Protein AF-A0A1I6ED71-F1 (afdb_monomer)

Foldseek 3Di:
DDDDPPPPPPDDDDDVPVVWDEDAPDKTKDWPDDDPVDTDMDIDYDDDDD

Organism: NCBI:txid1121426

Radius of gyration: 18.18 Å; Cα contacts (8 Å, |Δi|>4): 49; chains: 1; bounding box: 41×32×47 Å

InterPro domains:
  IPR014710 RmlC-like jelly roll fold [G3DSA:2.60.120.10] (4-49)

Mean predicted aligned error: 8.32 Å

Sequence (50 aa):
MAENNVSTLTARVIELNGFIDYQEGSVVSKTLVDKKVGTVTLFAFAGARD

Nearest PDB structures (foldseek):
  5z38-assembly2_L  TM=6.059E-01  e=9.899E+0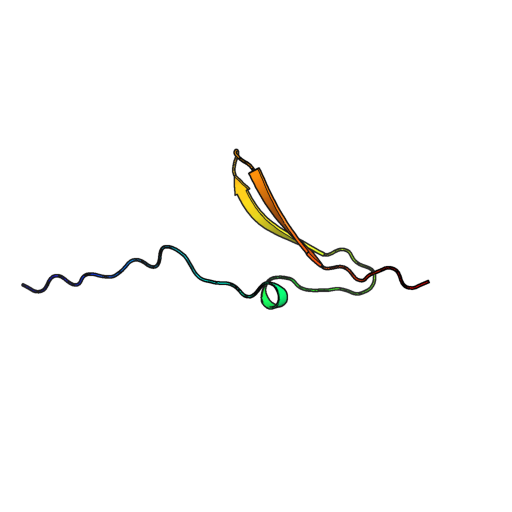0  Escherichia coli O127:H6 str. E2348/69
  2jpp-assembly1_B  TM=3.950E-01  e=5.212E+00  Pseudomonas fluorescens

Structure (mmCIF, N/CA/C/O backbone):
data_AF-A0A1I6ED71-F1
#
_entry.id   AF-A0A1I6ED71-F1
#
loop_
_atom_site.group_PDB
_atom_site.id
_atom_site.type_symbol
_atom_site.label_atom_id
_atom_site.label_alt_id
_atom_site.label_comp_id
_atom_site.label_asym_id
_atom_site.label_entity_id
_atom_site.label_seq_id
_atom_site.pdbx_PDB_ins_code
_atom_site.Cartn_x
_atom_site.Cartn_y
_atom_site.Cartn_z
_atom_site.occupancy
_atom_site.B_iso_or_equiv
_atom_site.auth_seq_id
_atom_site.auth_comp_id
_atom_site.auth_asym_id
_atom_site.auth_atom_id
_atom_site.pdbx_PDB_model_num
ATOM 1 N N . MET A 1 1 ? 19.970 -23.136 -37.397 1.00 48.72 1 MET A N 1
ATOM 2 C CA . MET A 1 1 ? 20.193 -22.598 -36.040 1.00 48.72 1 MET A CA 1
ATOM 3 C C . MET A 1 1 ? 19.164 -21.498 -35.855 1.00 48.72 1 MET A C 1
ATOM 5 O O . MET A 1 1 ? 19.177 -20.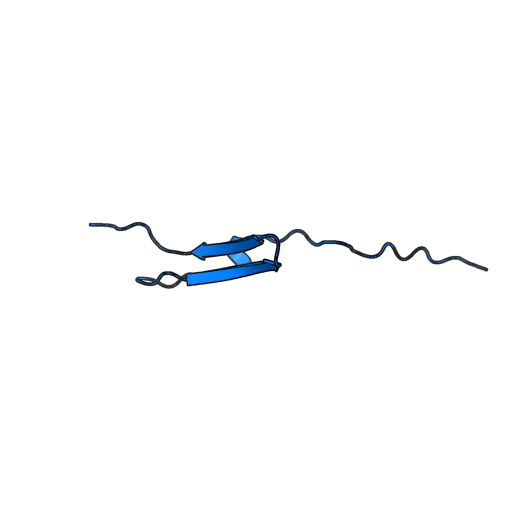573 -36.652 1.00 48.72 1 MET A O 1
ATOM 9 N N . ALA A 1 2 ? 18.195 -21.670 -34.957 1.00 48.97 2 ALA A N 1
ATOM 10 C CA . ALA A 1 2 ? 17.128 -20.694 -34.736 1.00 48.97 2 ALA A CA 1
ATOM 11 C C . ALA A 1 2 ? 17.334 -20.061 -33.358 1.00 48.97 2 ALA A C 1
ATOM 13 O O . ALA A 1 2 ? 17.308 -20.762 -32.348 1.00 48.97 2 ALA A O 1
ATOM 14 N N . GLU A 1 3 ? 17.590 -18.756 -33.333 1.00 54.22 3 GLU A N 1
ATOM 15 C CA . GLU A 1 3 ? 17.666 -17.976 -32.102 1.00 54.22 3 GLU A CA 1
ATOM 16 C C . GLU A 1 3 ? 16.243 -17.682 -31.620 1.00 54.22 3 GLU A C 1
ATOM 18 O O . GLU A 1 3 ? 15.526 -16.857 -32.185 1.00 54.22 3 GLU A O 1
ATOM 23 N N . ASN A 1 4 ? 15.809 -18.395 -30.582 1.00 59.91 4 ASN A N 1
ATOM 24 C CA . ASN A 1 4 ? 14.556 -18.101 -29.899 1.00 59.91 4 ASN A CA 1
ATOM 25 C C . ASN A 1 4 ? 14.765 -16.875 -29.001 1.00 59.91 4 ASN A C 1
ATOM 27 O O . ASN A 1 4 ? 15.203 -17.003 -27.858 1.00 59.91 4 ASN A O 1
ATOM 31 N N . ASN A 1 5 ? 14.446 -15.689 -29.521 1.00 66.19 5 ASN A N 1
ATOM 32 C CA . ASN A 1 5 ? 14.347 -14.455 -28.741 1.00 66.19 5 ASN A CA 1
ATOM 33 C C . ASN A 1 5 ? 13.160 -14.548 -27.768 1.00 66.19 5 ASN A C 1
ATOM 35 O O . ASN A 1 5 ? 12.061 -14.067 -28.046 1.00 66.19 5 ASN A O 1
ATOM 39 N N . VAL A 1 6 ? 13.371 -15.188 -26.617 1.00 68.00 6 VAL A N 1
ATOM 40 C CA . VAL A 1 6 ? 12.425 -15.133 -25.501 1.00 68.00 6 VAL A CA 1
ATOM 41 C C . VAL A 1 6 ? 12.458 -13.706 -24.967 1.00 68.00 6 VAL A C 1
ATOM 43 O O . VAL A 1 6 ? 13.392 -13.308 -24.278 1.00 68.00 6 VAL A O 1
ATOM 46 N N . SER A 1 7 ? 11.453 -12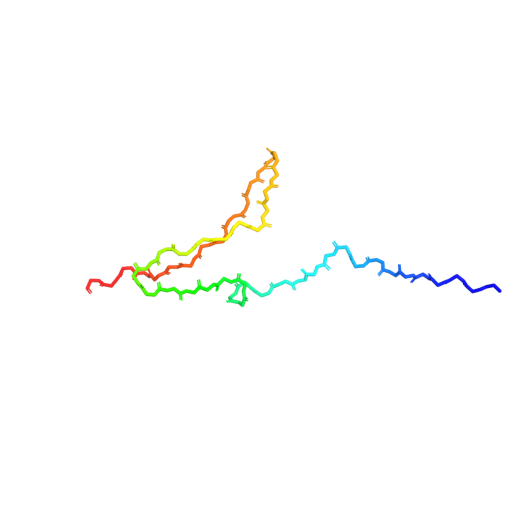.908 -25.318 1.00 68.94 7 SER A N 1
ATOM 47 C CA . SER A 1 7 ? 11.259 -11.592 -24.717 1.00 68.94 7 SER A CA 1
ATOM 48 C C . SER A 1 7 ? 10.980 -11.781 -23.225 1.00 68.94 7 SER A C 1
ATOM 50 O O . SER A 1 7 ? 9.879 -12.160 -22.831 1.00 68.94 7 SER A O 1
ATOM 52 N N . THR A 1 8 ? 11.994 -11.573 -22.386 1.00 76.69 8 THR A N 1
ATOM 53 C CA . THR A 1 8 ? 11.857 -11.643 -20.930 1.00 76.69 8 THR A CA 1
ATOM 54 C C . THR A 1 8 ? 10.827 -10.613 -20.475 1.00 76.69 8 THR A C 1
ATOM 56 O O . THR A 1 8 ? 11.023 -9.412 -20.649 1.00 76.69 8 THR A O 1
ATOM 59 N N . LEU A 1 9 ? 9.723 -11.074 -19.886 1.00 76.25 9 LEU A N 1
ATOM 60 C CA . LEU A 1 9 ? 8.743 -10.215 -19.220 1.00 76.25 9 LEU A CA 1
ATOM 61 C C . LEU A 1 9 ? 9.424 -9.498 -18.045 1.00 76.25 9 LEU A C 1
ATOM 63 O O . LEU A 1 9 ? 9.689 -10.107 -17.011 1.00 76.25 9 LEU A O 1
ATOM 67 N N . THR A 1 10 ? 9.719 -8.209 -18.207 1.00 84.31 10 THR A N 1
ATOM 68 C CA . THR A 1 10 ? 10.388 -7.385 -17.183 1.00 84.31 10 THR A CA 1
ATOM 69 C C . THR A 1 10 ? 9.419 -6.806 -16.153 1.00 84.31 10 THR A C 1
ATOM 71 O O . THR A 1 10 ? 9.837 -6.449 -15.053 1.00 84.31 10 THR A O 1
ATOM 74 N N . ALA A 1 11 ? 8.127 -6.725 -16.485 1.00 86.56 11 ALA A N 1
ATOM 75 C CA . ALA A 1 11 ? 7.068 -6.253 -15.601 1.00 86.56 11 ALA A CA 1
ATOM 76 C C . ALA A 1 11 ? 5.696 -6.797 -16.032 1.00 86.56 11 ALA A C 1
ATOM 78 O O . ALA A 1 11 ? 5.494 -7.180 -17.185 1.00 86.56 11 ALA A O 1
ATOM 79 N N . ARG A 1 12 ? 4.737 -6.794 -15.098 1.00 84.94 12 ARG A N 1
ATOM 80 C CA . ARG A 1 12 ? 3.326 -7.127 -15.331 1.00 84.94 12 ARG A CA 1
ATOM 81 C C . ARG A 1 12 ? 2.451 -6.014 -14.760 1.00 84.94 12 ARG A C 1
ATOM 83 O O . ARG A 1 12 ? 2.663 -5.596 -13.625 1.00 84.94 12 ARG A O 1
ATOM 90 N N . VAL A 1 13 ? 1.456 -5.574 -15.527 1.00 90.75 13 VAL A N 1
ATOM 91 C CA . VAL A 1 13 ? 0.405 -4.673 -15.030 1.00 90.75 13 VAL A CA 1
ATOM 92 C C . VAL A 1 13 ? -0.453 -5.414 -14.006 1.00 90.75 13 VAL A C 1
ATOM 94 O O . VAL A 1 13 ? -0.871 -6.545 -14.256 1.00 90.75 13 VAL A O 1
ATOM 97 N N . ILE A 1 14 ? -0.724 -4.776 -12.869 1.00 90.94 14 ILE A N 1
ATOM 98 C CA . ILE A 1 14 ? -1.617 -5.304 -11.834 1.00 90.94 14 ILE A CA 1
ATOM 99 C C . ILE A 1 14 ? -2.806 -4.369 -11.638 1.00 90.94 14 ILE A C 1
ATOM 101 O O . ILE A 1 14 ? -2.670 -3.148 -11.704 1.00 90.94 14 ILE A O 1
ATOM 105 N N . GLU A 1 15 ? -3.966 -4.959 -11.380 1.00 94.06 15 GLU A N 1
ATOM 106 C CA . GLU A 1 15 ? -5.151 -4.239 -10.935 1.00 94.06 15 GLU A CA 1
ATOM 107 C C . GLU A 1 15 ? -5.093 -4.104 -9.409 1.00 94.06 15 GLU A C 1
ATOM 109 O O . GLU A 1 15 ? -4.958 -5.101 -8.704 1.00 94.06 15 GLU A O 1
ATOM 114 N N . LEU A 1 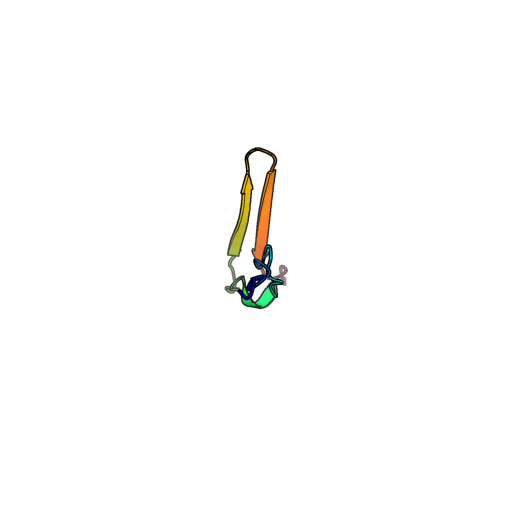16 ? -5.147 -2.877 -8.886 1.00 94.38 16 LEU A N 1
ATOM 115 C CA . LEU A 1 16 ? -4.909 -2.639 -7.457 1.00 94.38 16 LEU A CA 1
ATOM 116 C C . LEU A 1 16 ? -6.025 -3.195 -6.560 1.00 94.38 16 LEU A C 1
ATOM 118 O O . LEU A 1 16 ? -5.723 -3.687 -5.476 1.00 94.38 16 LEU A O 1
ATOM 122 N N . ASN A 1 17 ? -7.287 -3.152 -7.002 1.00 90.75 17 ASN A N 1
ATOM 123 C CA . ASN A 1 17 ? -8.431 -3.645 -6.221 1.00 90.75 17 ASN A CA 1
ATOM 124 C C . ASN A 1 17 ? -8.380 -5.174 -5.988 1.00 90.75 17 ASN A C 1
ATOM 126 O O . ASN A 1 17 ? -8.801 -5.635 -4.939 1.00 90.75 17 ASN A O 1
ATOM 130 N N . GLY A 1 18 ? -7.813 -5.949 -6.917 1.00 91.56 18 GLY A N 1
ATOM 131 C CA . GLY A 1 18 ? -7.633 -7.395 -6.819 1.00 91.56 18 GLY A CA 1
ATOM 132 C C . GLY A 1 18 ? -6.330 -7.770 -6.124 1.00 91.56 18 GLY A C 1
ATOM 133 O O . GLY A 1 18 ? -6.016 -8.949 -5.978 1.00 91.56 18 GLY A O 1
ATOM 134 N N . PHE A 1 19 ? -5.546 -6.770 -5.716 1.00 93.31 19 PHE A N 1
ATOM 135 C CA . PHE A 1 19 ? -4.257 -6.953 -5.066 1.00 93.31 19 PHE A CA 1
ATOM 136 C C . PHE A 1 19 ? -4.267 -6.596 -3.582 1.00 93.31 19 PHE A C 1
ATOM 138 O O . PHE A 1 19 ? -3.279 -6.870 -2.895 1.00 93.31 19 PHE A O 1
ATOM 145 N N . ILE A 1 20 ? -5.354 -6.030 -3.059 1.00 95.56 20 ILE A N 1
ATOM 146 C CA . ILE A 1 20 ? -5.534 -5.753 -1.635 1.00 95.56 20 ILE A CA 1
ATOM 147 C C . ILE A 1 20 ? -6.957 -6.097 -1.209 1.00 95.56 20 ILE A C 1
ATOM 149 O O . ILE A 1 20 ? -7.914 -5.757 -1.896 1.00 95.56 20 ILE A O 1
ATOM 153 N N . ASP A 1 21 ? -7.077 -6.760 -0.065 1.00 93.00 21 ASP A N 1
ATOM 154 C CA . ASP A 1 21 ? -8.372 -7.045 0.537 1.00 93.00 21 ASP A CA 1
ATOM 155 C C . ASP A 1 21 ? -8.855 -5.850 1.359 1.00 93.00 21 ASP A C 1
ATOM 157 O O . ASP A 1 21 ? -8.068 -5.027 1.837 1.00 93.00 21 ASP A O 1
ATOM 161 N N . TYR A 1 22 ? -10.165 -5.782 1.554 1.00 93.06 22 TYR A N 1
ATOM 162 C CA . TYR A 1 22 ? -10.803 -4.821 2.438 1.00 93.06 22 TYR A CA 1
ATOM 163 C C . TYR A 1 22 ? -11.520 -5.554 3.572 1.00 93.06 22 TYR A C 1
ATO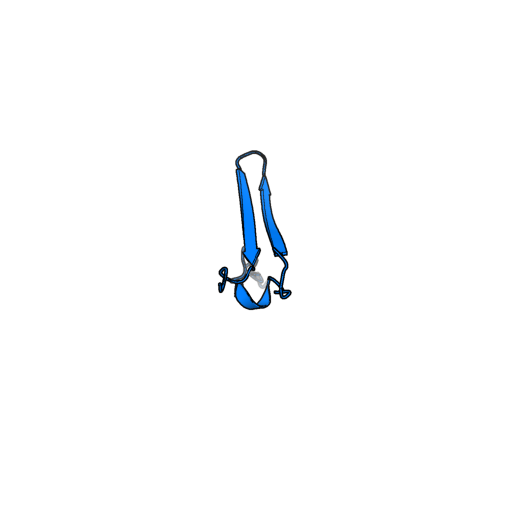M 165 O O . TYR A 1 22 ? -12.158 -6.584 3.353 1.00 93.06 22 TYR A O 1
ATOM 173 N N . GLN A 1 23 ? -11.439 -4.995 4.777 1.00 90.88 23 GLN A N 1
ATOM 174 C CA . GLN A 1 23 ? -12.173 -5.472 5.939 1.00 90.88 23 GLN A CA 1
ATOM 175 C C . GLN A 1 23 ? -12.854 -4.292 6.633 1.00 90.88 23 GLN A C 1
ATOM 177 O O . GLN A 1 23 ? -12.213 -3.287 6.944 1.00 90.88 23 GLN A O 1
ATOM 182 N N . GLU A 1 24 ? -14.153 -4.442 6.896 1.00 90.88 24 GLU A N 1
ATOM 183 C CA . GLU A 1 24 ? -14.945 -3.434 7.600 1.00 90.88 24 GLU A CA 1
ATOM 184 C C . GLU A 1 24 ? -14.359 -3.127 8.985 1.00 90.88 24 GLU A C 1
ATOM 186 O O . GLU A 1 24 ? -13.867 -4.018 9.687 1.00 90.88 24 GLU A O 1
ATOM 191 N N . GLY A 1 25 ? -14.368 -1.847 9.361 1.00 89.69 25 GLY A N 1
ATOM 192 C CA . GLY A 1 25 ? -13.778 -1.371 10.616 1.00 89.69 25 GLY A CA 1
ATOM 193 C C . GLY A 1 25 ? -12.255 -1.529 10.732 1.00 89.69 25 GLY A C 1
ATOM 194 O O . GLY A 1 25 ? -11.720 -1.385 11.829 1.00 89.69 25 GLY A O 1
ATOM 195 N N . SER A 1 26 ? -11.546 -1.835 9.639 1.00 92.25 26 SER A N 1
ATOM 196 C CA . SER A 1 26 ? -10.094 -2.054 9.640 1.00 92.25 26 SER A CA 1
ATOM 197 C C . SER A 1 26 ? -9.373 -1.206 8.591 1.00 92.25 26 SER A C 1
ATOM 199 O O . SER A 1 26 ? -9.921 -0.868 7.542 1.00 92.25 26 SER A O 1
ATOM 201 N N . VAL A 1 27 ? -8.103 -0.895 8.865 1.00 94.44 27 VAL A N 1
ATOM 202 C CA . VAL A 1 27 ? -7.161 -0.380 7.864 1.00 94.44 27 VAL A CA 1
ATOM 203 C C . VAL A 1 27 ? -6.281 -1.538 7.414 1.00 94.44 27 VAL A C 1
ATOM 205 O O . VAL A 1 27 ? -5.495 -2.064 8.202 1.00 94.44 27 VAL A O 1
ATOM 208 N N . VAL A 1 28 ? -6.401 -1.933 6.149 1.00 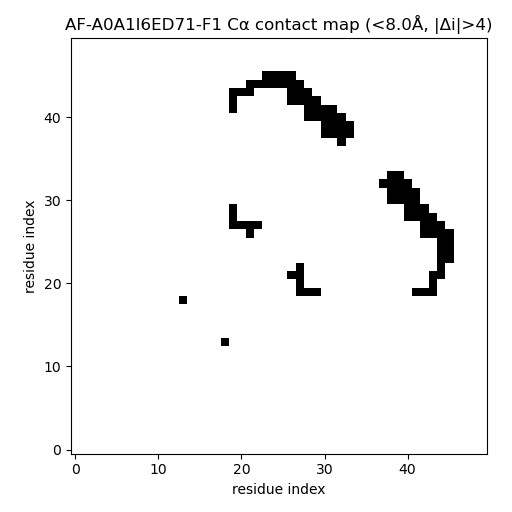96.06 28 VAL A N 1
ATOM 209 C CA . VAL A 1 28 ? -5.578 -2.984 5.542 1.00 96.06 28 VAL A CA 1
ATOM 210 C C . VAL A 1 28 ? -4.444 -2.328 4.760 1.00 96.06 28 VAL A C 1
ATOM 212 O O . VAL A 1 28 ? -4.669 -1.363 4.031 1.00 96.06 28 VAL A O 1
ATOM 215 N N . SER A 1 29 ? -3.218 -2.834 4.901 1.00 96.38 29 SER A N 1
ATOM 216 C CA . SER A 1 29 ? -2.055 -2.332 4.165 1.00 96.38 29 SER A CA 1
ATOM 217 C C . SER A 1 29 ? -1.278 -3.454 3.484 1.00 96.38 29 SER A C 1
ATOM 219 O O . SER A 1 29 ? -1.235 -4.593 3.953 1.00 96.38 29 SER A O 1
ATOM 221 N N . LYS A 1 30 ? -0.666 -3.127 2.345 1.00 95.62 30 LYS A N 1
ATOM 222 C CA . LYS A 1 30 ? 0.198 -4.030 1.588 1.00 95.62 30 LYS A CA 1
ATOM 223 C C . LYS A 1 30 ? 1.371 -3.276 0.984 1.00 95.62 30 LYS A C 1
ATOM 225 O O . LYS A 1 30 ? 1.188 -2.406 0.135 1.00 95.62 30 LYS A O 1
ATOM 230 N N . THR A 1 31 ? 2.584 -3.632 1.386 1.00 96.44 31 THR A N 1
ATOM 231 C CA . THR A 1 31 ? 3.801 -3.085 0.779 1.00 96.44 31 THR A CA 1
ATOM 232 C C . THR A 1 31 ? 4.026 -3.724 -0.589 1.00 96.44 31 THR A C 1
ATOM 234 O O . THR A 1 31 ? 4.165 -4.940 -0.694 1.00 96.44 31 THR A O 1
ATOM 237 N N . LEU A 1 32 ? 4.048 -2.905 -1.641 1.00 94.25 32 LEU A N 1
ATOM 238 C CA . LEU A 1 32 ? 4.267 -3.337 -3.026 1.00 94.25 32 LEU A CA 1
ATOM 239 C C . LEU A 1 32 ? 5.740 -3.234 -3.432 1.00 94.25 32 LEU A C 1
ATOM 241 O O . LEU A 1 32 ? 6.232 -4.039 -4.220 1.00 94.25 32 LEU A O 1
ATOM 245 N N . VAL A 1 33 ? 6.445 -2.234 -2.900 1.00 94.88 33 VAL A N 1
ATOM 246 C CA . VAL A 1 33 ? 7.875 -2.022 -3.133 1.00 94.88 33 VAL A CA 1
ATOM 247 C C . VAL A 1 33 ? 8.523 -1.697 -1.805 1.00 94.88 33 VAL A C 1
ATOM 249 O O . VAL A 1 33 ? 8.084 -0.775 -1.127 1.00 94.88 33 VAL A O 1
ATOM 252 N N . ASP A 1 34 ? 9.588 -2.414 -1.474 1.00 97.19 34 ASP A N 1
ATOM 253 C CA . ASP A 1 34 ? 10.459 -2.102 -0.349 1.00 97.19 34 ASP A CA 1
ATOM 254 C C . ASP A 1 34 ? 11.904 -2.055 -0.845 1.00 97.19 34 ASP A C 1
ATOM 256 O O . ASP A 1 34 ? 12.477 -3.062 -1.271 1.00 97.19 34 ASP A O 1
ATOM 260 N N . LYS A 1 35 ? 12.467 -0.848 -0.904 1.00 97.38 35 LYS A N 1
ATOM 261 C CA . LYS A 1 35 ? 13.838 -0.598 -1.343 1.00 97.38 35 LYS A CA 1
ATOM 262 C C . LYS A 1 35 ? 14.446 0.490 -0.474 1.00 97.38 35 LYS A C 1
ATOM 264 O O . LYS A 1 35 ? 13.762 1.390 -0.006 1.00 97.38 35 LYS A O 1
ATOM 269 N N . LYS A 1 36 ? 15.777 0.501 -0.381 1.00 97.81 36 LYS A N 1
ATOM 270 C CA . LYS A 1 36 ? 16.526 1.538 0.353 1.00 97.81 36 LYS A CA 1
ATOM 271 C C . LYS A 1 36 ? 16.180 2.972 -0.079 1.00 97.81 36 LYS A C 1
ATOM 273 O O . LYS A 1 36 ? 16.244 3.888 0.729 1.00 97.81 36 LYS A O 1
ATOM 278 N N . VAL A 1 37 ? 15.854 3.160 -1.358 1.00 97.19 37 VAL A N 1
ATOM 279 C CA . VAL A 1 37 ? 15.501 4.467 -1.937 1.00 97.19 37 VAL A CA 1
ATOM 280 C C . VAL A 1 37 ? 14.065 4.897 -1.633 1.00 97.19 37 VAL A C 1
ATOM 282 O O . VAL A 1 37 ? 13.733 6.059 -1.839 1.00 97.19 37 VAL A O 1
ATOM 285 N N . GLY A 1 38 ? 13.216 3.978 -1.171 1.00 97.50 38 GLY A N 1
ATOM 286 C CA . GLY A 1 38 ? 11.832 4.264 -0.831 1.00 97.50 38 GLY A CA 1
ATOM 287 C C . GLY A 1 38 ? 10.933 3.032 -0.850 1.00 97.50 38 GLY A C 1
ATOM 288 O O . GLY A 1 38 ? 11.237 2.005 -1.465 1.00 97.50 38 GLY A O 1
ATOM 289 N N . THR A 1 39 ? 9.786 3.198 -0.201 1.00 98.19 39 THR A N 1
ATOM 290 C CA . THR A 1 39 ? 8.754 2.177 -0.030 1.00 98.19 39 THR A CA 1
ATOM 291 C C . THR A 1 39 ? 7.454 2.663 -0.663 1.00 98.19 39 THR A C 1
ATOM 293 O O . THR A 1 39 ? 7.113 3.842 -0.573 1.00 98.19 39 THR A O 1
ATOM 296 N N . VAL A 1 40 ? 6.722 1.753 -1.300 1.00 97.00 40 VAL A N 1
ATOM 297 C CA . VAL A 1 40 ? 5.370 1.999 -1.814 1.00 97.00 40 VAL A CA 1
ATOM 298 C C . VAL A 1 40 ? 4.422 1.039 -1.115 1.00 97.00 40 VAL A C 1
ATOM 300 O O . VAL A 1 40 ? 4.568 -0.177 -1.250 1.00 97.00 40 VAL A O 1
ATOM 303 N N . THR A 1 41 ? 3.436 1.585 -0.408 1.00 97.50 41 THR A N 1
ATOM 304 C CA . THR A 1 41 ? 2.439 0.814 0.342 1.00 97.50 41 THR A CA 1
ATOM 305 C C . THR A 1 41 ? 1.040 1.195 -0.117 1.00 97.50 41 THR A C 1
ATOM 307 O O . THR A 1 41 ? 0.685 2.372 -0.145 1.00 97.50 41 THR A O 1
ATOM 310 N N . LEU A 1 42 ? 0.254 0.188 -0.485 1.00 96.94 42 LEU A N 1
ATOM 311 C CA . LEU A 1 42 ? -1.161 0.306 -0.812 1.00 96.94 42 LEU A CA 1
ATOM 312 C C . LEU A 1 42 ? -1.989 0.156 0.468 1.00 96.94 42 LEU A C 1
ATOM 314 O O . LEU A 1 42 ? -1.693 -0.712 1.288 1.00 96.94 42 LEU A O 1
ATOM 318 N N . PHE A 1 43 ? -3.026 0.975 0.621 1.00 95.75 43 PHE A N 1
ATOM 319 C CA . PHE A 1 43 ? -3.937 0.942 1.764 1.00 95.75 43 PHE A CA 1
ATOM 320 C C . PHE A 1 43 ? -5.385 0.795 1.293 1.00 95.75 43 PHE A C 1
ATOM 322 O O . PHE A 1 43 ? -5.773 1.412 0.301 1.00 95.75 43 PHE A O 1
ATOM 329 N N . ALA A 1 44 ? -6.173 0.013 2.028 1.00 95.62 44 ALA A N 1
ATOM 330 C CA . ALA A 1 44 ? -7.610 -0.139 1.841 1.00 95.62 44 ALA A CA 1
ATOM 331 C C . ALA A 1 44 ? -8.326 0.052 3.183 1.00 95.62 44 ALA A C 1
ATOM 333 O O . ALA A 1 44 ? -8.053 -0.646 4.160 1.00 95.62 44 ALA A O 1
ATOM 334 N N . PHE A 1 45 ? -9.225 1.031 3.232 1.00 93.62 45 PHE A N 1
ATOM 335 C CA . PHE A 1 45 ? -10.031 1.384 4.397 1.00 93.62 45 PHE A CA 1
ATOM 336 C C . PHE A 1 45 ? -11.309 2.089 3.925 1.00 93.62 45 PHE A C 1
ATOM 338 O O . PHE A 1 45 ? -11.327 2.684 2.845 1.00 93.62 45 PHE A O 1
ATOM 345 N N . ALA A 1 46 ? -12.377 2.030 4.722 1.00 91.00 46 ALA A N 1
ATOM 346 C CA . ALA A 1 46 ? -13.575 2.819 4.456 1.00 91.00 46 ALA A CA 1
ATOM 347 C C . ALA A 1 46 ? -13.393 4.241 4.982 1.00 91.00 46 ALA A C 1
ATOM 349 O O . ALA A 1 46 ? -12.681 4.477 5.959 1.00 91.00 46 ALA A O 1
ATOM 350 N N . GLY A 1 47 ? -14.070 5.191 4.337 1.00 83.44 47 G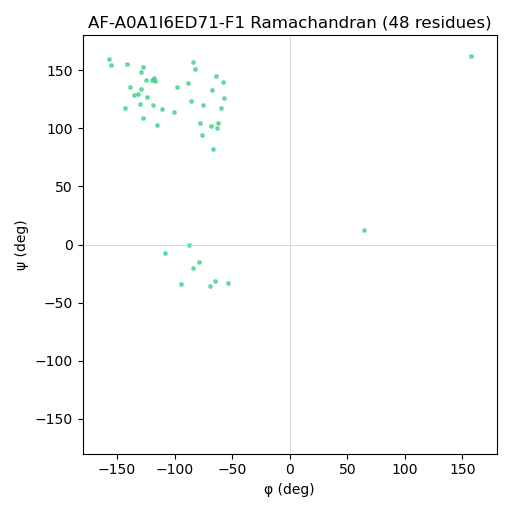LY A N 1
ATOM 351 C CA . GLY A 1 47 ? -14.245 6.519 4.910 1.00 83.44 47 GLY A CA 1
ATOM 352 C C . GLY A 1 47 ? -15.075 6.435 6.189 1.00 83.44 47 GLY A C 1
A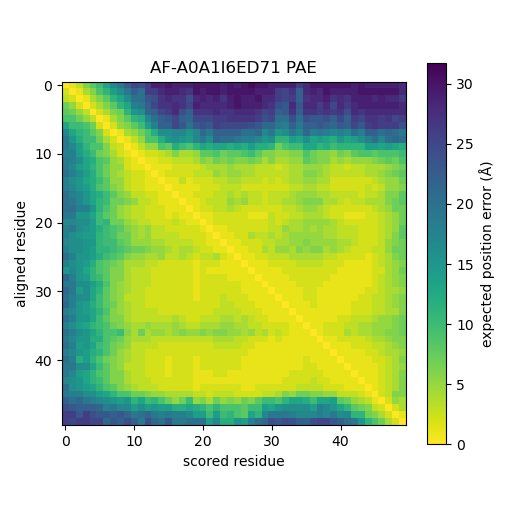TOM 353 O O . GLY A 1 47 ? -15.988 5.613 6.280 1.00 83.44 47 GLY A O 1
ATOM 354 N N . ALA A 1 48 ? -14.766 7.291 7.162 1.00 72.00 48 ALA A N 1
ATOM 355 C CA . ALA A 1 48 ? -15.618 7.459 8.328 1.00 72.00 48 ALA A CA 1
ATOM 356 C C . ALA A 1 48 ? -17.026 7.854 7.858 1.00 72.00 48 ALA A C 1
ATOM 358 O O . ALA A 1 48 ? -17.183 8.778 7.058 1.00 72.00 48 ALA A O 1
ATOM 359 N N . ARG A 1 49 ? -18.029 7.102 8.307 1.00 67.44 49 ARG A N 1
ATOM 360 C CA . ARG A 1 49 ? -19.432 7.491 8.220 1.00 67.44 49 ARG A CA 1
ATOM 361 C C . ARG A 1 49 ? -19.903 7.649 9.654 1.00 67.44 49 ARG A C 1
ATOM 363 O O . ARG A 1 49 ? -20.045 6.656 10.363 1.00 67.44 49 ARG A O 1
ATOM 370 N N . ASP A 1 50 ? -19.997 8.896 10.074 1.00 67.12 50 ASP A N 1
ATOM 371 C CA . ASP A 1 50 ? -20.771 9.351 11.222 1.00 67.12 50 ASP A CA 1
ATOM 372 C C . ASP A 1 50 ? -22.275 9.105 11.012 1.00 67.12 50 ASP A C 1
ATOM 374 O O . ASP A 1 50 ? -22.761 9.233 9.860 1.00 67.12 50 ASP A O 1
#

pLDDT: mean 86.51, std 13.56, range [48.72, 98.19]

Solvent-accessible surface area (backbone atoms only — not comparable to full-atom values): 3695 Å² total; per-residue (Å²): 138,83,84,79,80,74,79,75,82,88,76,78,93,77,64,67,76,85,71,53,70,77,50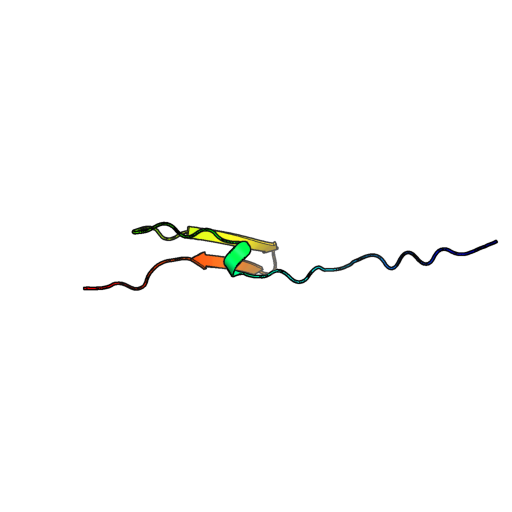,89,101,39,82,38,76,47,78,78,40,84,48,99,92,51,71,42,68,50,75,31,63,77,79,90,78,131

Secondary structure (DSSP, 8-state):
---------------STTTS---TT--EEEEEEEETTEEEEEEE-PPP--